Protein AF-X1FBI2-F1 (afdb_monomer_lite)

Sequence (65 aa):
LGLDKGKKLQDFFVDEKVAQEKRKTIPILVDSEKIVWIVGYRIDERVKVKPETRKVLIINVKELS

Secondary structure (DSSP, 8-state):
----SPPPHHHHHHHTT--HHHHTTS-EEE-SSSEEEETTS-B-GGGS--TT-------------

Organism: NCBI:txid412755

Radius of gyration: 13.77 Å; chains: 1; bounding box: 31×33×36 Å

Foldseek 3Di:
DDDPDDDDPVVVCVVVVPDPVCSVVFDFDDDPPGTQDRPPDDGDPVQDDDPPDDDDDDDDDDDDD

pLDDT: mean 90.86, std 11.68, range [44.59, 97.56]

InterPro domains:
  IPR012796 Lysidine-tRNA(Ile) synthetase, C-terminal [PF11734] (2-56)
  IPR012796 Lysidine-tRNA(Ile) synthetase, C-terminal [SM00977] (1-59)
  IPR012796 Lysidine-tRNA(Ile) synthetase, C-terminal [TIGR02433] (4-32)

Structure (mmCIF, N/CA/C/O backbone):
data_AF-X1FBI2-F1
#
_entry.id   AF-X1FBI2-F1
#
loop_
_atom_site.group_PDB
_atom_site.id
_atom_site.type_symbol
_atom_site.label_atom_id
_atom_site.label_alt_id
_atom_site.label_comp_id
_atom_site.label_asym_id
_atom_site.label_entity_id
_atom_site.label_seq_id
_atom_site.pdbx_PDB_ins_code
_atom_site.Cartn_x
_atom_site.Cartn_y
_atom_site.Cartn_z
_atom_site.occupancy
_atom_site.B_iso_or_equiv
_atom_site.auth_seq_id
_atom_site.auth_comp_id
_atom_site.auth_asym_id
_atom_site.auth_atom_id
_atom_site.pdbx_PDB_model_num
ATOM 1 N N . LEU A 1 1 ? 18.462 -14.780 4.091 1.00 44.59 1 LEU A N 1
ATOM 2 C CA . LEU A 1 1 ? 17.694 -15.144 2.876 1.00 44.59 1 LEU A CA 1
ATOM 3 C C . LEU A 1 1 ? 16.251 -15.397 3.307 1.00 44.59 1 LEU A C 1
ATOM 5 O O . LEU A 1 1 ? 16.053 -16.328 4.073 1.00 44.59 1 LEU A O 1
ATOM 9 N N . GLY A 1 2 ? 15.274 -14.552 2.948 1.00 49.03 2 GLY A N 1
ATOM 10 C CA . GLY A 1 2 ? 13.899 -14.761 3.445 1.00 49.03 2 GLY A CA 1
ATOM 11 C C . GLY A 1 2 ? 12.846 -13.675 3.188 1.00 49.03 2 GLY A C 1
ATOM 12 O O . GLY A 1 2 ? 11.896 -13.605 3.958 1.00 49.03 2 GLY A O 1
ATOM 13 N N . LEU A 1 3 ? 12.978 -12.830 2.159 1.00 55.59 3 LEU A N 1
ATOM 14 C CA . LEU A 1 3 ? 12.059 -11.696 1.926 1.00 55.59 3 LEU A CA 1
ATOM 15 C C . LEU A 1 3 ? 11.208 -11.804 0.645 1.00 55.59 3 LEU A C 1
ATOM 17 O O . LEU A 1 3 ? 10.654 -10.807 0.205 1.00 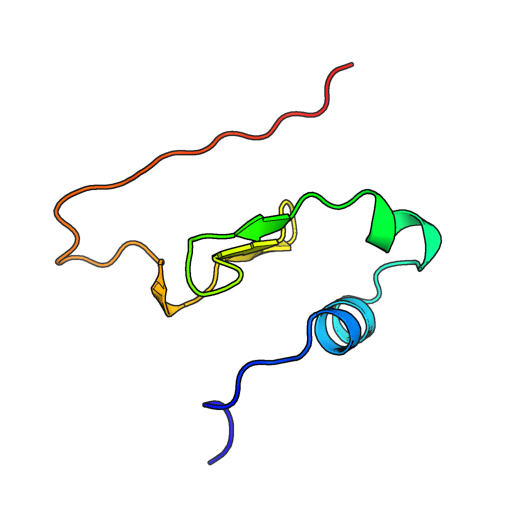55.59 3 LEU A O 1
ATOM 21 N N . ASP A 1 4 ? 11.039 -13.006 0.084 1.00 56.34 4 ASP A N 1
ATOM 22 C CA . ASP A 1 4 ? 10.241 -13.211 -1.144 1.00 56.34 4 ASP A CA 1
ATOM 23 C C . ASP A 1 4 ? 8.811 -13.717 -0.904 1.00 56.34 4 ASP A C 1
ATOM 25 O O . ASP A 1 4 ? 8.052 -13.942 -1.849 1.00 56.34 4 ASP A O 1
ATOM 29 N N . LYS A 1 5 ? 8.389 -13.898 0.354 1.00 68.25 5 LYS A N 1
ATOM 30 C CA . LYS A 1 5 ? 6.986 -14.212 0.650 1.00 68.25 5 LYS A CA 1
ATOM 31 C C . LYS A 1 5 ? 6.220 -12.933 0.946 1.00 68.25 5 LYS A C 1
ATOM 33 O O . LYS 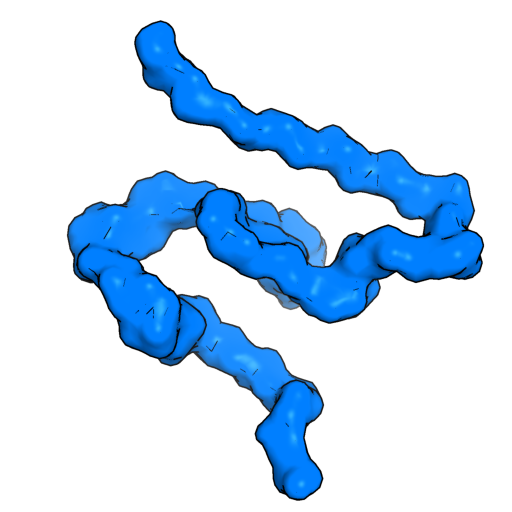A 1 5 ? 6.578 -12.168 1.837 1.00 68.25 5 LYS A O 1
ATOM 38 N N . GLY A 1 6 ? 5.136 -12.732 0.197 1.00 75.44 6 GLY A N 1
ATOM 39 C CA . GLY A 1 6 ? 4.183 -11.659 0.449 1.00 75.44 6 GLY A CA 1
ATOM 40 C C . GLY A 1 6 ? 3.752 -11.632 1.918 1.00 75.44 6 GLY A C 1
ATOM 41 O O . GLY A 1 6 ? 3.566 -12.671 2.551 1.00 75.44 6 GLY A O 1
ATOM 42 N N . LYS A 1 7 ? 3.611 -10.424 2.458 1.00 88.19 7 LYS A N 1
ATOM 43 C CA . LYS A 1 7 ? 3.204 -10.182 3.843 1.00 88.19 7 LYS A CA 1
ATOM 44 C C . LYS A 1 7 ? 1.684 -10.072 3.920 1.00 88.19 7 LYS A C 1
ATOM 46 O O . LYS A 1 7 ? 1.085 -9.410 3.071 1.00 88.19 7 LYS A O 1
ATOM 51 N N . LYS A 1 8 ? 1.050 -10.679 4.931 1.00 92.50 8 LYS A N 1
ATOM 52 C CA . LYS A 1 8 ? -0.389 -10.474 5.160 1.00 92.50 8 LYS A CA 1
ATOM 53 C C . LYS A 1 8 ? -0.650 -9.000 5.456 1.00 92.50 8 LYS A C 1
ATOM 55 O O . LYS A 1 8 ? 0.119 -8.352 6.162 1.00 92.50 8 LYS A O 1
ATOM 60 N N . LEU A 1 9 ? -1.777 -8.492 4.971 1.00 94.56 9 LEU A N 1
ATOM 61 C CA . LEU A 1 9 ? -2.184 -7.108 5.204 1.00 94.56 9 LEU A CA 1
ATOM 62 C C . LEU A 1 9 ? -2.317 -6.781 6.703 1.00 94.56 9 LEU A C 1
ATOM 64 O O . LEU A 1 9 ? -1.921 -5.708 7.143 1.00 94.56 9 LEU A O 1
ATOM 68 N N . GLN A 1 10 ? -2.820 -7.726 7.500 1.00 94.38 10 GLN A N 1
ATOM 69 C CA . GLN A 1 10 ? -2.930 -7.550 8.948 1.00 94.38 10 GLN A CA 1
ATOM 70 C C . GLN A 1 10 ? -1.555 -7.379 9.608 1.00 94.38 10 GLN A C 1
ATOM 72 O O . GLN A 1 10 ? -1.375 -6.451 10.391 1.00 94.38 10 GLN A O 1
ATOM 77 N N . ASP A 1 11 ? -0.583 -8.222 9.254 1.00 94.94 11 ASP A N 1
ATOM 78 C CA . ASP A 1 11 ? 0.791 -8.130 9.767 1.00 94.94 11 ASP A CA 1
ATOM 79 C C . ASP A 1 11 ? 1.457 -6.830 9.293 1.00 94.94 11 ASP A C 1
ATOM 81 O O . ASP A 1 11 ? 2.272 -6.231 9.989 1.00 94.94 11 ASP A O 1
ATOM 85 N N . PHE A 1 12 ? 1.117 -6.362 8.086 1.00 95.19 12 PHE A N 1
ATOM 86 C CA . PHE A 1 12 ? 1.551 -5.055 7.606 1.00 95.19 12 PHE A CA 1
ATOM 87 C C . PHE A 1 12 ? 1.048 -3.929 8.514 1.00 95.19 12 PHE A C 1
ATOM 89 O O . PHE A 1 12 ? 1.854 -3.142 9.000 1.00 95.19 12 PHE A O 1
ATOM 96 N N . PHE A 1 13 ? -0.251 -3.896 8.813 1.00 97.00 13 PHE A N 1
ATOM 97 C CA . PHE A 1 13 ? -0.824 -2.883 9.698 1.00 97.00 13 PHE A CA 1
ATOM 98 C C . PHE A 1 13 ? -0.303 -2.947 11.134 1.00 97.00 13 PHE A C 1
ATOM 100 O O . PHE A 1 13 ? -0.245 -1.913 11.796 1.00 97.00 13 PHE A O 1
ATOM 107 N N . VAL A 1 14 ? 0.056 -4.134 11.629 1.00 96.62 14 VAL A N 1
ATOM 108 C CA . VAL A 1 14 ? 0.693 -4.281 12.944 1.00 96.62 14 VAL A CA 1
ATOM 109 C C . VAL A 1 14 ? 2.068 -3.617 12.951 1.00 96.62 14 VAL A C 1
ATOM 111 O O . VAL A 1 14 ? 2.322 -2.785 13.820 1.00 96.62 14 VAL A O 1
ATOM 114 N N . ASP A 1 15 ? 2.916 -3.917 11.967 1.00 95.62 15 ASP A N 1
ATOM 115 C CA . ASP A 1 15 ? 4.277 -3.369 11.915 1.00 95.62 15 ASP A CA 1
ATOM 116 C C . ASP A 1 15 ? 4.286 -1.852 11.690 1.00 95.62 15 ASP A C 1
ATOM 118 O O . ASP A 1 15 ? 5.054 -1.141 12.334 1.00 95.62 15 ASP A O 1
ATOM 122 N N . GLU A 1 16 ? 3.375 -1.343 10.855 1.00 96.38 16 GLU A N 1
ATOM 123 C CA . GLU A 1 16 ? 3.167 0.099 10.647 1.00 96.38 16 GLU A CA 1
ATOM 124 C C . GLU A 1 16 ? 2.411 0.776 11.807 1.00 96.38 16 GLU A C 1
ATOM 126 O O . GLU A 1 16 ? 2.101 1.966 11.747 1.00 96.38 16 GLU A O 1
ATOM 131 N N . LYS A 1 17 ? 2.080 0.025 12.869 1.00 96.81 17 LYS A N 1
ATOM 132 C CA . LYS A 1 17 ? 1.375 0.507 14.070 1.00 96.81 17 LYS A CA 1
ATOM 133 C C . LYS A 1 17 ? 0.067 1.236 13.752 1.00 96.81 17 LYS A C 1
ATOM 135 O O . LYS A 1 17 ? -0.314 2.201 14.416 1.00 96.81 17 LYS A O 1
ATOM 140 N N . VAL A 1 18 ? -0.658 0.753 12.749 1.00 96.88 18 VAL A N 1
ATOM 141 C CA . VAL A 1 18 ? -1.954 1.310 12.363 1.00 96.88 18 VAL A CA 1
ATOM 142 C C . VAL A 1 18 ? -2.997 0.925 13.404 1.00 96.88 18 VAL A C 1
ATOM 144 O O . VAL A 1 18 ? -3.246 -0.262 13.652 1.00 96.88 18 VAL A O 1
ATOM 147 N N . ALA A 1 19 ? -3.632 1.931 13.997 1.00 97.00 19 ALA A N 1
ATOM 148 C CA . ALA A 1 19 ? -4.702 1.747 14.967 1.00 97.00 19 ALA A CA 1
ATOM 149 C C . ALA A 1 19 ? -5.900 1.001 14.346 1.00 97.00 19 ALA A C 1
ATOM 151 O O . ALA A 1 19 ? -6.218 1.182 13.167 1.00 97.00 19 ALA A O 1
ATOM 152 N N . GLN A 1 20 ? -6.526 0.103 15.108 1.00 95.62 20 GLN A N 1
ATOM 153 C CA . GLN A 1 20 ? -7.491 -0.876 14.591 1.00 95.62 20 GLN A CA 1
ATOM 154 C C . GLN A 1 20 ? -8.708 -0.222 13.922 1.00 95.62 20 GLN A C 1
ATOM 156 O O . GLN A 1 20 ? -9.183 -0.712 12.897 1.00 95.62 20 GLN A O 1
ATOM 161 N N . GLU A 1 21 ? -9.180 0.891 14.472 1.00 95.56 21 GLU A N 1
ATOM 162 C CA . GLU A 1 21 ? -10.293 1.688 13.965 1.00 95.56 21 GLU A CA 1
ATOM 163 C C . GLU A 1 21 ? -9.991 2.308 12.596 1.00 95.56 21 GLU A C 1
ATOM 165 O O . GLU A 1 21 ? -10.875 2.368 11.743 1.00 95.56 21 GLU A O 1
ATOM 170 N N . LYS A 1 22 ? -8.728 2.673 12.341 1.00 94.88 22 LYS A N 1
ATOM 171 C CA . LYS A 1 22 ? -8.289 3.242 11.058 1.00 94.88 22 LYS A CA 1
ATOM 172 C C . LYS A 1 22 ? -8.100 2.183 9.975 1.00 94.88 22 LYS A C 1
ATOM 174 O O . LYS A 1 22 ? -8.254 2.473 8.796 1.00 94.88 22 LYS A O 1
ATOM 179 N N . ARG A 1 23 ? -7.814 0.927 10.336 1.00 95.81 23 ARG A N 1
ATOM 180 C CA . ARG A 1 23 ? -7.547 -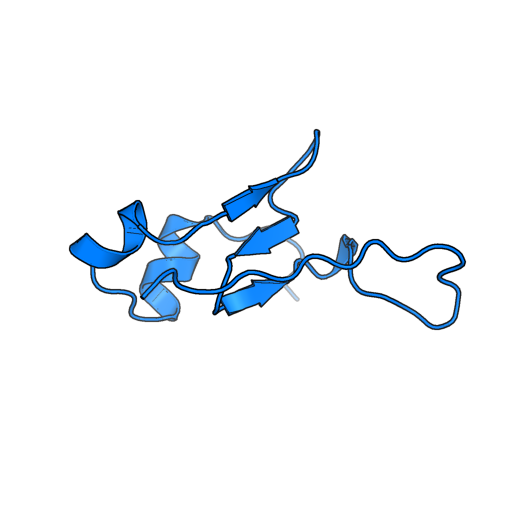0.144 9.348 1.00 95.81 23 ARG A CA 1
ATOM 181 C C . ARG A 1 23 ? -8.693 -0.355 8.362 1.00 95.81 23 ARG A C 1
ATOM 183 O O . ARG A 1 23 ? -8.443 -0.717 7.219 1.00 95.81 23 ARG A O 1
ATOM 190 N N . LYS A 1 24 ? -9.937 -0.134 8.800 1.00 93.75 24 LYS A N 1
ATOM 191 C CA . LYS A 1 24 ? -11.136 -0.304 7.965 1.00 93.75 24 LYS A CA 1
ATOM 192 C C . LYS A 1 24 ? -11.399 0.870 7.022 1.00 93.75 24 LYS A C 1
ATOM 194 O O . LYS A 1 24 ? -12.200 0.718 6.107 1.00 93.75 24 LYS A O 1
ATOM 199 N N . THR A 1 25 ? -10.771 2.021 7.254 1.00 94.25 25 THR A N 1
ATOM 200 C CA . THR A 1 25 ? -10.984 3.234 6.454 1.00 94.25 25 THR A CA 1
ATOM 201 C C . THR A 1 25 ? -9.870 3.475 5.443 1.00 94.25 25 THR A C 1
ATOM 203 O O . THR A 1 25 ? -10.051 4.284 4.540 1.00 94.25 25 THR A O 1
ATOM 206 N N . ILE A 1 26 ? -8.737 2.774 5.564 1.00 95.75 26 ILE A N 1
ATOM 207 C CA . ILE A 1 26 ? -7.615 2.879 4.627 1.00 95.75 26 ILE A CA 1
ATOM 208 C C . ILE A 1 26 ? -8.013 2.263 3.279 1.00 95.75 26 ILE A C 1
ATOM 210 O O . ILE A 1 26 ? -8.273 1.057 3.220 1.00 95.75 26 ILE A O 1
ATOM 214 N N . PRO A 1 27 ? -8.024 3.042 2.181 1.00 96.00 27 PRO A N 1
ATOM 215 C CA . PRO A 1 27 ? -8.295 2.500 0.860 1.00 96.00 27 PRO A CA 1
ATOM 216 C C . PRO A 1 27 ? -7.178 1.559 0.402 1.00 96.00 27 PRO A C 1
ATOM 218 O O . PRO A 1 27 ? -5.987 1.810 0.611 1.00 96.00 27 PRO A O 1
ATOM 221 N N . ILE A 1 28 ? -7.568 0.480 -0.269 1.00 96.69 28 ILE A N 1
ATOM 222 C CA . ILE A 1 28 ? -6.645 -0.510 -0.821 1.00 96.69 28 ILE A CA 1
ATOM 223 C C . ILE A 1 28 ? -6.926 -0.620 -2.308 1.00 96.69 28 ILE A C 1
ATOM 225 O O . ILE A 1 28 ? -8.031 -0.977 -2.713 1.00 96.69 28 ILE A O 1
ATOM 229 N N . LEU A 1 29 ? -5.914 -0.326 -3.115 1.00 96.81 29 LEU A N 1
ATOM 230 C CA . LEU A 1 29 ? -5.970 -0.564 -4.543 1.00 96.81 29 LEU A CA 1
ATOM 231 C C . LEU A 1 29 ? -5.509 -1.994 -4.819 1.00 96.81 29 LEU A C 1
ATOM 233 O O . LEU A 1 29 ? -4.430 -2.415 -4.383 1.00 96.81 29 LEU A O 1
ATOM 237 N N . VAL A 1 30 ? -6.331 -2.720 -5.566 1.00 96.31 30 VAL A N 1
ATOM 238 C CA . VAL A 1 30 ? -6.079 -4.094 -6.001 1.00 96.31 30 VAL A CA 1
ATOM 239 C C . VAL A 1 30 ? -6.215 -4.174 -7.514 1.00 96.31 30 VAL A C 1
ATOM 241 O O . VAL A 1 30 ? -6.997 -3.430 -8.108 1.00 96.31 30 VAL A O 1
ATOM 244 N N . ASP A 1 31 ? -5.453 -5.070 -8.127 1.00 93.75 31 ASP A N 1
ATOM 245 C CA . ASP A 1 31 ? -5.713 -5.525 -9.489 1.00 93.75 31 ASP A CA 1
ATOM 246 C C . ASP A 1 31 ? -6.456 -6.874 -9.457 1.00 93.75 31 ASP A C 1
ATOM 248 O O . ASP A 1 31 ? -6.979 -7.293 -8.420 1.00 93.75 31 ASP A O 1
ATOM 252 N N . SER A 1 32 ? -6.536 -7.556 -10.600 1.00 94.19 32 SER A N 1
ATOM 253 C CA . SER A 1 32 ? -7.179 -8.869 -10.708 1.00 94.19 32 SER A CA 1
ATOM 254 C C . SER A 1 32 ? -6.461 -9.985 -9.945 1.00 94.19 32 SER A C 1
ATOM 256 O O . SER A 1 32 ? -7.046 -11.045 -9.738 1.00 94.19 32 SER A O 1
ATOM 258 N N . GLU A 1 33 ? -5.202 -9.788 -9.557 1.00 90.25 33 GLU A N 1
ATOM 259 C CA . GLU A 1 33 ? -4.388 -10.802 -8.896 1.00 90.25 33 GLU A CA 1
ATOM 260 C C . GLU A 1 33 ? -4.185 -10.502 -7.409 1.00 90.25 33 GLU A C 1
ATOM 262 O O . GLU A 1 33 ? -4.324 -11.403 -6.578 1.00 90.25 33 GLU A O 1
ATOM 267 N N . LYS A 1 34 ? -3.770 -9.274 -7.057 1.00 92.69 34 LYS A N 1
ATOM 268 C CA . LYS A 1 34 ? -3.241 -8.924 -5.727 1.00 92.69 34 LYS A CA 1
ATOM 269 C C . LYS A 1 34 ? -3.404 -7.436 -5.378 1.00 92.69 34 LYS A C 1
ATOM 271 O O . LYS A 1 34 ? -3.779 -6.592 -6.183 1.00 92.69 34 LYS A O 1
ATOM 276 N N . ILE A 1 35 ? -3.054 -7.109 -4.132 1.00 95.56 35 ILE A N 1
ATOM 277 C CA . ILE A 1 35 ? -2.912 -5.725 -3.663 1.00 95.56 35 ILE A CA 1
ATOM 278 C C . ILE A 1 35 ? -1.740 -5.062 -4.389 1.00 95.56 35 ILE A C 1
ATOM 280 O O . ILE A 1 35 ? -0.646 -5.624 -4.439 1.00 95.56 35 ILE A O 1
ATOM 284 N N . VAL A 1 36 ? -1.975 -3.858 -4.909 1.00 96.12 36 VAL A N 1
ATOM 285 C CA . VAL A 1 36 ? -0.973 -3.062 -5.630 1.00 96.12 36 VAL A CA 1
ATOM 286 C C . VAL A 1 36 ? -0.554 -1.821 -4.847 1.00 96.12 36 VAL A C 1
ATOM 288 O O . VAL A 1 36 ? 0.598 -1.406 -4.936 1.00 96.12 36 VAL A O 1
ATOM 291 N N . TRP A 1 37 ? -1.447 -1.247 -4.036 1.00 97.06 37 TRP A N 1
ATOM 292 C CA . TRP A 1 37 ? -1.143 -0.072 -3.222 1.00 97.06 37 TRP A CA 1
ATOM 293 C C . TRP A 1 37 ? -2.034 -0.012 -1.981 1.00 97.06 37 TRP A C 1
ATOM 295 O O . TRP A 1 37 ? -3.255 -0.132 -2.064 1.00 97.06 37 TRP A O 1
ATOM 305 N N . ILE A 1 38 ? -1.411 0.189 -0.822 1.00 97.12 38 ILE A N 1
ATOM 306 C CA . ILE A 1 38 ? -2.097 0.539 0.423 1.00 97.12 38 ILE A CA 1
ATOM 307 C C . ILE A 1 38 ? -2.027 2.064 0.524 1.00 97.12 38 ILE A C 1
ATOM 309 O O . ILE A 1 38 ? -0.941 2.613 0.738 1.00 97.12 38 ILE A O 1
ATOM 313 N N . VAL A 1 39 ? -3.151 2.750 0.299 1.00 96.12 39 VAL A N 1
ATOM 314 C CA . VAL A 1 39 ? -3.174 4.210 0.123 1.00 96.12 39 VAL A CA 1
ATOM 315 C C . VAL A 1 39 ? -2.683 4.915 1.384 1.00 96.12 39 VAL A C 1
ATOM 317 O O . VAL A 1 39 ? -3.120 4.601 2.485 1.00 96.12 39 VAL A O 1
ATOM 320 N N . GLY A 1 40 ? -1.751 5.857 1.216 1.00 94.06 40 GLY A N 1
ATOM 321 C CA . GLY A 1 40 ? -1.081 6.547 2.326 1.00 94.06 40 GLY A CA 1
ATOM 322 C C . GLY A 1 40 ? 0.071 5.764 2.969 1.00 94.06 40 GLY A C 1
ATOM 323 O O . GLY A 1 40 ? 0.735 6.296 3.850 1.00 94.06 40 GLY A O 1
ATOM 324 N N . TYR A 1 41 ? 0.337 4.535 2.514 1.00 95.44 41 TYR A N 1
ATOM 325 C CA . TYR A 1 41 ? 1.422 3.688 3.011 1.00 95.44 41 TYR A CA 1
ATOM 326 C C . TYR A 1 41 ? 2.383 3.304 1.878 1.00 95.44 41 TYR A C 1
ATOM 328 O O . TYR A 1 41 ? 3.193 4.124 1.454 1.00 95.44 41 TYR A O 1
ATOM 336 N N . ARG A 1 42 ? 2.316 2.069 1.358 1.00 93.56 42 ARG A N 1
ATOM 337 C CA . ARG A 1 42 ? 3.299 1.543 0.397 1.00 93.56 42 ARG A CA 1
ATOM 338 C C . ARG A 1 42 ? 2.669 0.960 -0.861 1.00 93.56 42 ARG A C 1
ATOM 340 O O . ARG A 1 42 ? 1.581 0.383 -0.816 1.00 93.56 42 ARG A O 1
ATOM 347 N N . ILE A 1 43 ? 3.408 1.061 -1.961 1.00 94.88 43 ILE A N 1
ATOM 348 C CA . ILE A 1 43 ? 3.137 0.390 -3.237 1.00 94.88 43 ILE A CA 1
ATOM 349 C C . ILE A 1 43 ? 3.830 -0.984 -3.277 1.00 94.88 43 ILE A C 1
ATOM 351 O O . ILE A 1 43 ? 4.905 -1.149 -2.698 1.00 94.88 43 ILE A O 1
ATOM 355 N N . ASP A 1 44 ? 3.216 -1.973 -3.928 1.00 93.25 44 ASP A N 1
ATOM 356 C CA . ASP A 1 44 ? 3.818 -3.294 -4.150 1.00 93.25 44 ASP A CA 1
ATOM 357 C C . ASP A 1 44 ? 5.009 -3.184 -5.122 1.00 93.25 44 ASP A C 1
ATOM 359 O O . ASP A 1 44 ? 4.944 -2.493 -6.140 1.00 93.25 44 ASP A O 1
ATOM 363 N N . GLU A 1 45 ? 6.111 -3.875 -4.821 1.00 91.56 45 GLU A N 1
ATOM 364 C CA . GLU A 1 45 ? 7.336 -3.857 -5.635 1.00 91.56 45 GLU A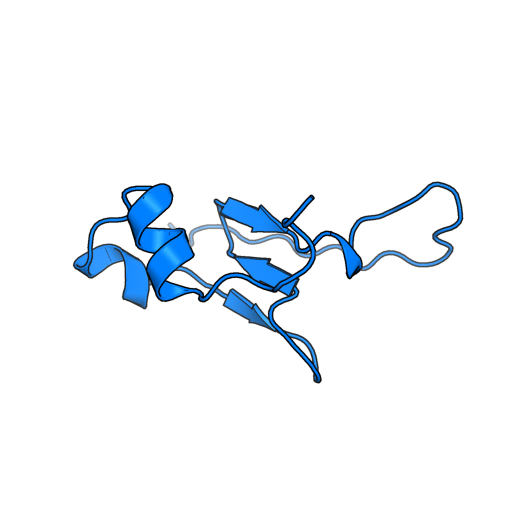 CA 1
ATOM 365 C C . GLU A 1 45 ? 7.100 -4.290 -7.091 1.00 91.56 45 GLU A C 1
ATOM 367 O O . GLU A 1 45 ? 7.790 -3.817 -7.996 1.00 91.56 45 GLU A O 1
ATOM 372 N N . ARG A 1 46 ? 6.116 -5.166 -7.338 1.00 90.88 46 ARG A N 1
ATOM 373 C CA . ARG A 1 46 ? 5.810 -5.703 -8.675 1.00 90.88 46 ARG A CA 1
ATOM 374 C C . ARG A 1 46 ? 5.267 -4.649 -9.637 1.00 90.88 46 ARG A C 1
ATOM 376 O O . ARG A 1 46 ? 5.424 -4.814 -10.841 1.00 90.88 46 ARG A O 1
ATOM 383 N N . VAL A 1 47 ? 4.639 -3.592 -9.118 1.00 92.56 47 VAL A N 1
ATOM 384 C CA . VAL A 1 47 ? 3.964 -2.559 -9.926 1.00 92.56 47 VAL A CA 1
ATOM 385 C C . VAL A 1 47 ? 4.696 -1.216 -9.921 1.00 92.56 47 VAL A C 1
ATOM 387 O O . VAL A 1 47 ? 4.198 -0.236 -10.476 1.00 92.56 47 VAL A O 1
ATOM 390 N N . LYS A 1 48 ? 5.873 -1.139 -9.290 1.00 93.50 48 LYS A N 1
ATOM 391 C CA . LYS A 1 48 ? 6.687 0.077 -9.316 1.00 93.50 48 LYS A CA 1
ATOM 392 C C . LYS A 1 48 ? 7.129 0.401 -10.738 1.00 93.50 48 LYS A C 1
ATOM 394 O O . LYS A 1 48 ? 7.519 -0.479 -11.502 1.00 93.50 48 LYS A O 1
ATOM 399 N N . VAL A 1 49 ? 7.135 1.692 -11.051 1.00 95.75 49 VAL A N 1
ATOM 400 C CA . VAL A 1 49 ? 7.701 2.205 -12.298 1.00 95.75 49 VAL A CA 1
ATOM 401 C C . VAL A 1 49 ? 9.213 1.971 -12.288 1.00 95.75 49 VAL A C 1
ATOM 403 O O . VAL A 1 49 ? 9.911 2.369 -11.357 1.00 95.75 49 VAL A O 1
ATOM 406 N N . LYS A 1 50 ? 9.705 1.320 -13.338 1.00 96.06 50 LYS A N 1
ATOM 407 C CA . LYS A 1 50 ? 11.124 1.040 -13.605 1.00 96.06 50 LYS A CA 1
ATOM 408 C C . LYS A 1 50 ? 11.565 1.711 -14.912 1.00 96.06 50 LYS A C 1
ATOM 410 O O . LYS A 1 50 ? 10.687 2.058 -15.706 1.00 96.06 50 LYS A O 1
ATOM 415 N N . PRO A 1 51 ? 12.874 1.862 -15.191 1.00 97.44 51 PRO A N 1
ATOM 416 C CA . PRO A 1 51 ? 13.360 2.484 -16.429 1.00 97.44 51 PRO A CA 1
ATOM 417 C C . PRO A 1 51 ? 12.783 1.878 -17.720 1.00 97.44 51 PRO A C 1
ATOM 419 O O . PRO A 1 51 ? 12.561 2.587 -18.695 1.00 97.44 51 PRO A O 1
ATOM 422 N N . GLU A 1 52 ? 12.488 0.579 -17.723 1.00 96.81 52 GLU A N 1
ATOM 423 C CA . GLU A 1 52 ? 11.894 -0.147 -18.849 1.00 96.81 52 GLU A CA 1
ATOM 424 C C . GLU A 1 52 ? 10.364 0.014 -18.978 1.00 96.81 52 GLU A C 1
ATOM 426 O O . GLU A 1 52 ? 9.757 -0.497 -19.925 1.00 96.81 52 GLU A O 1
ATOM 431 N N . THR A 1 53 ? 9.713 0.711 -18.040 1.00 97.38 53 THR A N 1
ATOM 432 C CA . THR A 1 53 ? 8.253 0.876 -18.014 1.00 97.38 53 THR A CA 1
ATOM 433 C C . THR A 1 53 ? 7.792 1.794 -19.141 1.00 97.38 53 THR A C 1
ATOM 435 O O . THR A 1 53 ? 8.146 2.967 -19.192 1.00 97.38 53 THR A O 1
ATOM 438 N N . ARG A 1 54 ? 6.951 1.270 -20.041 1.00 97.56 54 ARG A N 1
ATOM 439 C CA . ARG A 1 54 ? 6.471 2.006 -21.229 1.00 97.56 54 ARG A CA 1
ATOM 440 C C . ARG A 1 54 ? 5.131 2.711 -21.040 1.00 97.56 54 ARG A C 1
ATOM 442 O O . ARG A 1 54 ? 4.806 3.618 -21.798 1.00 97.56 54 ARG A O 1
ATOM 449 N N . LYS A 1 55 ? 4.321 2.258 -20.085 1.00 97.00 55 LYS A N 1
ATOM 450 C CA . LYS A 1 55 ? 2.997 2.812 -19.782 1.00 97.00 55 LYS A CA 1
ATOM 451 C C . LYS A 1 55 ? 2.847 2.913 -18.276 1.00 97.00 55 LYS A C 1
ATOM 453 O O . LYS A 1 55 ? 3.176 1.967 -17.568 1.00 97.00 55 LYS A O 1
ATOM 458 N N . VAL A 1 56 ? 2.340 4.047 -17.814 1.00 96.50 56 VAL A N 1
ATOM 459 C CA . VAL A 1 56 ? 2.145 4.334 -16.393 1.0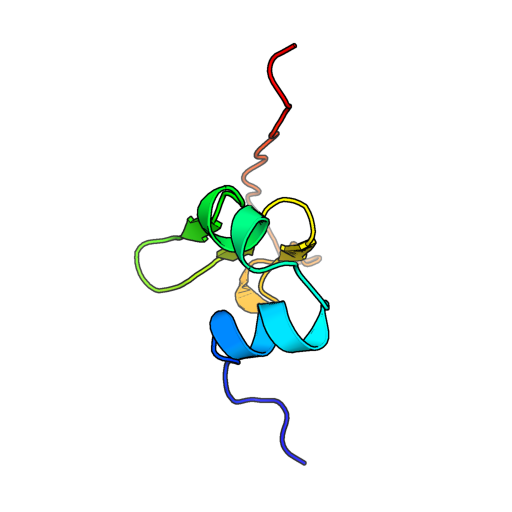0 96.50 56 VAL A CA 1
ATOM 460 C C . VAL A 1 56 ? 0.686 4.708 -16.174 1.00 96.50 56 VAL A C 1
ATOM 462 O O . VAL A 1 56 ? 0.129 5.506 -16.925 1.00 96.50 56 VAL A O 1
ATOM 465 N N . LEU A 1 57 ? 0.079 4.131 -15.140 1.00 95.06 57 LEU A N 1
ATOM 466 C CA . LEU A 1 57 ? -1.213 4.555 -14.618 1.00 95.06 57 LEU A CA 1
ATOM 467 C C . LEU A 1 57 ? -0.967 5.468 -13.414 1.00 95.06 57 LEU A C 1
ATOM 469 O O . LEU A 1 57 ? -0.288 5.069 -12.470 1.00 95.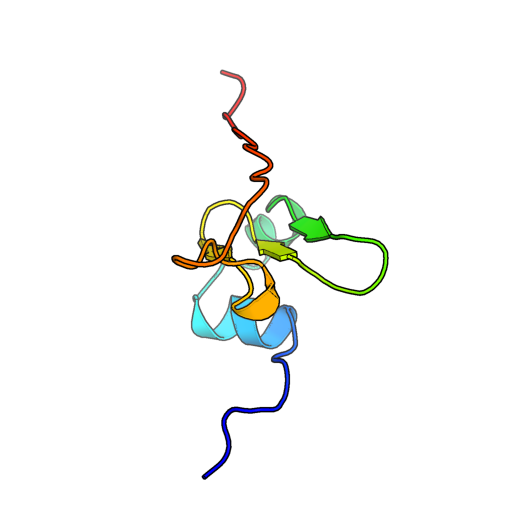06 57 LEU A O 1
ATOM 473 N N . ILE A 1 58 ? -1.515 6.682 -13.447 1.00 95.81 58 ILE A N 1
ATOM 474 C CA . ILE A 1 58 ? -1.412 7.645 -12.345 1.00 95.81 58 ILE A CA 1
ATOM 475 C C . ILE A 1 58 ? -2.750 7.683 -11.615 1.00 95.81 58 ILE A C 1
ATOM 477 O O . ILE A 1 58 ? -3.781 7.978 -12.217 1.00 95.81 58 ILE A O 1
ATOM 481 N N . ILE A 1 59 ? -2.726 7.411 -10.312 1.00 95.69 59 ILE A N 1
ATOM 482 C CA . ILE A 1 59 ? -3.900 7.469 -9.441 1.00 95.69 59 ILE A CA 1
ATOM 483 C C . ILE A 1 59 ? -3.617 8.494 -8.352 1.00 95.69 59 ILE A C 1
ATOM 485 O O . ILE A 1 59 ? -2.625 8.392 -7.637 1.00 95.69 59 ILE A O 1
ATOM 489 N N . ASN A 1 60 ? -4.504 9.477 -8.229 1.00 94.56 60 ASN A N 1
ATOM 490 C CA . ASN A 1 60 ? -4.445 10.488 -7.182 1.00 94.56 60 ASN A CA 1
ATOM 491 C C . ASN A 1 60 ? -5.595 10.250 -6.208 1.00 94.56 60 ASN A C 1
ATOM 493 O O . ASN A 1 60 ? -6.751 10.208 -6.624 1.00 94.56 60 ASN A O 1
ATOM 497 N N . VAL A 1 61 ? -5.277 10.130 -4.922 1.00 93.81 61 VAL A N 1
ATOM 498 C CA . VAL A 1 61 ? -6.273 10.041 -3.850 1.00 93.81 61 VAL A CA 1
ATOM 499 C C . VAL A 1 61 ? -6.182 11.309 -3.017 1.00 93.81 61 VAL A C 1
ATOM 501 O O . VAL A 1 61 ? -5.086 11.755 -2.679 1.00 93.81 61 VAL A O 1
ATOM 504 N N . LYS A 1 62 ? -7.333 11.906 -2.722 1.00 91.62 62 LYS A N 1
ATOM 505 C CA . LYS A 1 62 ? -7.460 13.102 -1.891 1.00 91.62 62 LYS A CA 1
ATOM 506 C C . LYS A 1 62 ? -8.568 12.864 -0.880 1.00 91.62 62 LYS A C 1
ATOM 508 O O . LYS A 1 62 ? -9.578 12.251 -1.221 1.00 91.62 62 LYS A O 1
ATOM 513 N N . GLU A 1 63 ? -8.377 13.350 0.338 1.00 85.69 63 GLU A N 1
ATOM 514 C CA . GLU A 1 63 ? -9.486 13.486 1.277 1.00 85.69 63 GLU A CA 1
ATOM 515 C C . GLU A 1 63 ? -10.448 14.549 0.739 1.00 85.69 63 GLU A C 1
ATOM 517 O O . GLU A 1 63 ? -10.020 15.593 0.238 1.00 85.69 63 GLU A O 1
ATOM 522 N N . LEU A 1 64 ? -11.745 14.251 0.784 1.00 80.94 64 LEU A N 1
ATOM 523 C CA . LEU A 1 64 ? -12.785 15.222 0.471 1.00 80.94 64 LEU A CA 1
ATOM 524 C C . LEU A 1 64 ? -13.105 15.964 1.770 1.00 80.94 64 LEU A C 1
ATOM 526 O O . LEU A 1 64 ? -13.667 15.371 2.689 1.00 80.94 64 LEU A O 1
ATOM 530 N N . SER A 1 65 ? -12.664 17.219 1.842 1.00 69.00 65 SER A N 1
ATOM 531 C CA . SER A 1 65 ? -13.017 18.185 2.890 1.00 69.00 65 SER A CA 1
ATOM 532 C C . SER A 1 65 ? -14.417 18.743 2.689 1.00 69.00 65 SER A C 1
ATOM 534 O O . SER A 1 65 ? -14.712 19.069 1.514 1.00 69.00 65 SER A O 1
#